Protein AF-A0A839ALG8-F1 (afdb_monomer_lite)

Secondary structure (DSSP, 8-state):
--------TT-EEEETTEEEEEEEEEEEEE--TTSTT--EEEEEEEES-GGGTT-EEEEEGGGEEEEEPPPHHHHHHHHHHHHHTT-HHHHHHHHHHHTT-

Organism: NCBI:txid2759527

Structure (mmCIF, N/CA/C/O backbone):
data_AF-A0A839ALG8-F1
#
_entry.id   AF-A0A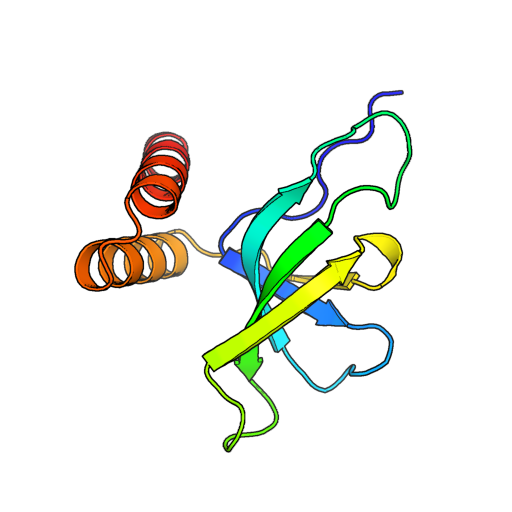839ALG8-F1
#
loop_
_atom_site.group_PDB
_atom_site.id
_atom_site.type_symbol
_atom_site.label_atom_id
_atom_site.label_alt_id
_atom_site.label_comp_id
_atom_site.label_asym_id
_atom_site.label_entity_id
_atom_site.label_seq_id
_atom_site.pdbx_PDB_ins_code
_atom_site.Cartn_x
_atom_site.Cartn_y
_atom_site.Cartn_z
_atom_site.occupancy
_atom_site.B_iso_or_equiv
_atom_site.auth_seq_id
_atom_site.auth_comp_id
_atom_site.auth_asym_id
_atom_site.auth_atom_id
_atom_site.pdbx_PDB_model_num
ATOM 1 N N . MET A 1 1 ? -7.761 24.281 7.167 1.00 37.62 1 MET A N 1
ATOM 2 C CA . MET A 1 1 ? -8.479 23.312 6.312 1.00 37.62 1 MET A CA 1
ATOM 3 C C . MET A 1 1 ? -7.680 22.027 6.380 1.00 37.62 1 MET A C 1
ATOM 5 O O . MET A 1 1 ? -6.535 22.042 5.953 1.00 37.62 1 MET A O 1
ATOM 9 N N . TRP A 1 2 ? -8.200 21.008 7.063 1.00 41.59 2 TRP A N 1
ATOM 10 C CA . TRP A 1 2 ? -7.456 19.781 7.357 1.00 41.59 2 TRP A CA 1
ATOM 11 C C . TRP A 1 2 ? -7.161 19.039 6.056 1.00 41.59 2 TRP A C 1
ATOM 13 O O . TRP A 1 2 ? -8.041 18.908 5.203 1.00 41.59 2 TRP A O 1
ATOM 23 N N . ILE A 1 3 ? -5.913 18.619 5.880 1.00 51.28 3 ILE A N 1
ATOM 24 C CA . ILE A 1 3 ? -5.500 17.865 4.704 1.00 51.28 3 ILE A CA 1
ATOM 25 C C . ILE A 1 3 ? -5.862 16.413 4.974 1.00 51.28 3 ILE A C 1
ATOM 27 O O . ILE A 1 3 ? -5.278 15.751 5.826 1.00 51.28 3 ILE A O 1
ATOM 31 N N . TYR A 1 4 ? -6.896 15.961 4.277 1.00 65.50 4 TYR A N 1
ATOM 32 C CA . TYR A 1 4 ? -7.331 14.578 4.297 1.00 65.50 4 TYR A CA 1
ATOM 33 C C . TYR A 1 4 ? -6.283 13.712 3.602 1.00 65.50 4 TYR A C 1
ATOM 35 O O . TYR A 1 4 ? -5.839 14.043 2.502 1.00 65.50 4 TYR A O 1
ATOM 43 N N . ASN A 1 5 ? -5.931 12.599 4.244 1.00 76.44 5 ASN A N 1
ATOM 44 C CA . ASN A 1 5 ? -5.227 11.493 3.610 1.00 76.44 5 ASN A CA 1
ATOM 45 C C . ASN A 1 5 ? -5.911 11.155 2.271 1.00 76.44 5 ASN A C 1
ATOM 47 O O . ASN A 1 5 ? -7.101 10.830 2.252 1.00 76.44 5 ASN A O 1
ATOM 51 N N . LYS A 1 6 ? -5.190 11.293 1.154 1.00 85.62 6 LYS A N 1
ATOM 52 C CA . LYS A 1 6 ? -5.792 11.220 -0.186 1.00 85.62 6 LYS A CA 1
ATOM 53 C C . LYS A 1 6 ? -6.015 9.781 -0.659 1.00 85.62 6 LYS A C 1
ATOM 55 O O . LYS A 1 6 ? -6.981 9.523 -1.388 1.00 85.62 6 LYS A O 1
ATOM 60 N N . TYR A 1 7 ? -5.140 8.862 -0.254 1.00 90.75 7 TYR A N 1
ATOM 61 C CA . TYR A 1 7 ? -5.162 7.468 -0.694 1.00 90.75 7 TYR A CA 1
ATOM 62 C C . TYR A 1 7 ? -5.338 6.517 0.492 1.00 90.75 7 TYR A C 1
ATOM 64 O O . TYR A 1 7 ? -4.864 6.760 1.600 1.00 90.75 7 TYR A O 1
ATOM 72 N N . THR A 1 8 ? -6.058 5.431 0.262 1.00 91.06 8 THR A N 1
ATOM 73 C CA . THR A 1 8 ? -6.368 4.402 1.260 1.00 91.06 8 THR A CA 1
ATOM 74 C C . THR A 1 8 ? -5.672 3.095 0.913 1.00 91.06 8 THR A C 1
ATOM 76 O O . THR A 1 8 ? -5.245 2.912 -0.225 1.00 91.06 8 THR A O 1
ATOM 79 N N . LEU A 1 9 ? -5.548 2.188 1.888 1.00 93.38 9 LEU A N 1
ATOM 80 C CA . LEU A 1 9 ? -5.037 0.839 1.629 1.00 93.38 9 LEU A CA 1
ATOM 81 C C . LEU A 1 9 ? -5.809 0.205 0.465 1.00 93.38 9 LEU A C 1
ATOM 83 O O . LEU A 1 9 ? -7.012 0.423 0.332 1.00 93.38 9 LEU A O 1
ATOM 87 N N . GLY A 1 10 ? -5.108 -0.525 -0.396 1.00 94.88 10 GLY A N 1
ATOM 88 C CA . GLY A 1 10 ? -5.680 -1.164 -1.578 1.00 94.88 10 GLY A CA 1
ATOM 89 C C . GLY A 1 10 ? -5.954 -0.243 -2.771 1.00 94.88 10 GLY A C 1
ATOM 90 O O . GLY A 1 10 ? -6.232 -0.769 -3.848 1.00 94.88 10 GLY A O 1
ATOM 91 N N . ASP A 1 11 ? -5.859 1.087 -2.632 1.00 96.19 11 ASP A N 1
ATOM 92 C CA . ASP A 1 11 ? -5.988 2.004 -3.771 1.00 96.19 11 ASP A CA 1
ATOM 93 C C . ASP A 1 11 ? -4.924 1.717 -4.829 1.00 96.19 11 ASP A C 1
ATOM 95 O O . ASP A 1 11 ? -3.760 1.488 -4.499 1.00 96.19 11 ASP A O 1
ATOM 99 N N . ILE A 1 12 ? -5.324 1.798 -6.099 1.00 96.50 12 ILE A N 1
ATOM 100 C CA . ILE A 1 12 ? -4.413 1.683 -7.234 1.00 96.50 12 ILE A CA 1
ATOM 101 C C . ILE A 1 12 ? -4.027 3.083 -7.698 1.00 96.50 12 ILE A C 1
ATOM 103 O O . ILE A 1 12 ? -4.884 3.919 -8.018 1.00 96.50 12 ILE A O 1
ATOM 107 N N . ILE A 1 13 ? -2.727 3.343 -7.716 1.00 96.12 13 ILE A N 1
ATOM 108 C CA . ILE A 1 13 ? -2.127 4.642 -7.990 1.00 96.12 13 ILE A CA 1
ATOM 109 C C . ILE A 1 13 ? -0.986 4.509 -9.002 1.00 96.12 13 ILE A C 1
ATOM 111 O O . ILE A 1 13 ? -0.334 3.475 -9.081 1.00 96.12 13 ILE A O 1
ATOM 115 N N . THR A 1 14 ? -0.694 5.593 -9.714 1.00 96.38 14 THR A N 1
ATOM 116 C CA . THR A 1 14 ? 0.492 5.716 -10.573 1.00 96.38 14 THR A CA 1
ATOM 117 C C . THR A 1 14 ? 1.474 6.717 -9.981 1.00 96.38 14 THR A C 1
ATOM 119 O O . THR A 1 14 ? 1.076 7.686 -9.322 1.00 96.38 14 THR A O 1
ATOM 122 N N . HIS A 1 15 ? 2.759 6.531 -10.273 1.00 94.69 15 HIS A N 1
ATOM 123 C CA . HIS A 1 15 ? 3.797 7.515 -9.982 1.00 94.69 15 HIS A CA 1
ATOM 124 C C . HIS A 1 15 ? 4.008 8.460 -11.177 1.00 94.69 15 HIS A C 1
ATOM 126 O O . HIS A 1 15 ? 3.986 8.028 -12.325 1.00 94.69 15 HIS A O 1
ATOM 132 N N . SER A 1 16 ? 4.269 9.747 -10.931 1.00 91.19 16 SER A N 1
ATOM 133 C CA . SER A 1 16 ? 4.391 10.781 -11.978 1.00 91.19 16 SER A CA 1
ATOM 134 C C . SER A 1 16 ? 5.470 10.496 -13.029 1.00 91.19 16 SER A C 1
ATOM 136 O O . SER A 1 16 ? 5.340 10.908 -14.176 1.00 91.19 16 SER A O 1
ATOM 138 N N . ASN A 1 17 ? 6.542 9.810 -12.628 1.00 92.25 17 ASN A N 1
ATOM 139 C CA . ASN A 1 17 ? 7.663 9.458 -13.510 1.00 92.25 17 ASN A CA 1
ATOM 140 C C . ASN A 1 17 ? 7.500 8.081 -14.173 1.00 92.25 17 ASN A C 1
ATOM 142 O O . ASN A 1 17 ? 8.319 7.719 -15.009 1.00 92.25 17 ASN A O 1
ATOM 146 N N . PHE A 1 18 ? 6.490 7.307 -13.771 1.00 89.94 18 PHE A N 1
ATOM 147 C CA . PHE A 1 18 ? 6.268 5.935 -14.220 1.00 89.94 18 PHE A CA 1
ATOM 148 C C . PHE A 1 18 ? 4.774 5.739 -14.474 1.00 89.94 18 PHE A C 1
ATOM 150 O O . PHE A 1 18 ? 4.092 5.082 -13.698 1.00 89.94 18 PHE A O 1
ATOM 157 N N . ILE A 1 19 ? 4.271 6.390 -15.526 1.00 86.88 19 ILE A N 1
ATOM 158 C CA . ILE A 1 19 ? 2.834 6.436 -15.839 1.00 86.88 19 ILE A CA 1
ATOM 159 C C . ILE A 1 19 ? 2.262 5.102 -16.332 1.00 86.88 19 ILE A C 1
ATOM 161 O O . ILE A 1 19 ? 1.053 4.916 -16.284 1.00 86.88 19 ILE A O 1
ATOM 165 N N . ASP A 1 20 ? 3.127 4.199 -16.794 1.00 91.31 20 ASP A N 1
ATOM 166 C CA . ASP A 1 20 ? 2.754 2.871 -17.291 1.00 91.31 20 ASP A CA 1
ATOM 167 C C . ASP A 1 20 ? 2.814 1.798 -16.185 1.00 91.31 20 ASP A C 1
ATOM 169 O O . ASP A 1 20 ? 2.750 0.607 -16.483 1.00 91.31 20 ASP A O 1
ATOM 173 N N . LEU A 1 21 ? 3.016 2.210 -14.924 1.00 94.94 21 LEU A N 1
ATOM 174 C CA . LEU A 1 21 ? 3.126 1.322 -13.769 1.00 94.94 21 LEU A CA 1
ATOM 175 C C . LEU A 1 21 ? 2.017 1.590 -12.759 1.00 94.94 21 LEU A C 1
ATOM 177 O O . LEU A 1 21 ? 1.876 2.711 -12.254 1.00 94.94 21 LEU A O 1
ATOM 181 N N . ASP A 1 22 ? 1.339 0.515 -12.373 1.00 96.19 22 ASP A N 1
ATOM 182 C CA . ASP A 1 22 ? 0.300 0.563 -11.358 1.00 96.19 22 ASP A CA 1
ATOM 183 C C . ASP A 1 22 ? 0.834 0.023 -10.039 1.00 96.19 22 ASP A C 1
ATOM 185 O O . ASP A 1 22 ? 1.384 -1.080 -9.943 1.00 96.19 22 ASP A O 1
ATOM 189 N N . PHE A 1 23 ? 0.617 0.805 -8.991 1.00 96.62 23 PHE A N 1
ATOM 190 C CA . PHE A 1 23 ? 0.998 0.462 -7.637 1.00 96.62 23 PHE A CA 1
ATOM 191 C C . PHE A 1 23 ? -0.237 0.360 -6.758 1.00 96.62 23 PHE A C 1
ATOM 193 O O . PHE A 1 23 ? -1.120 1.214 -6.805 1.00 96.62 23 PHE A O 1
ATOM 200 N N . GLN A 1 24 ? -0.270 -0.648 -5.900 1.00 96.62 24 GLN A N 1
ATOM 201 C CA . GLN A 1 24 ? -1.264 -0.771 -4.849 1.00 96.62 24 GLN A CA 1
ATOM 202 C C . 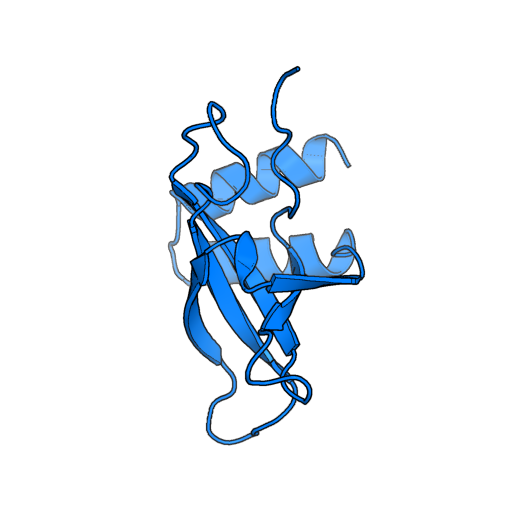GLN A 1 24 ? -0.726 -0.169 -3.551 1.00 96.62 24 GLN A C 1
ATOM 204 O O . GLN A 1 24 ? 0.382 -0.494 -3.128 1.00 96.62 24 GLN A O 1
ATOM 209 N N . VAL A 1 25 ? -1.501 0.698 -2.898 1.00 95.81 25 VAL A N 1
ATOM 210 C CA . VAL A 1 25 ? -1.149 1.235 -1.576 1.00 95.81 25 VAL A CA 1
ATOM 211 C C . VAL A 1 25 ? -1.211 0.115 -0.538 1.00 95.81 25 VAL A C 1
ATOM 213 O O . VAL A 1 25 ? -2.278 -0.429 -0.259 1.00 95.81 25 VAL A O 1
ATOM 216 N N . HIS A 1 26 ? -0.063 -0.192 0.058 1.00 94.56 26 HIS A N 1
ATOM 217 C CA . HIS A 1 26 ? 0.117 -1.253 1.049 1.00 94.56 26 HIS A CA 1
ATOM 218 C C . HIS A 1 26 ? 0.131 -0.728 2.481 1.00 94.56 26 HIS A C 1
ATOM 220 O O . HIS A 1 26 ? -0.410 -1.368 3.371 1.00 94.56 26 HIS A O 1
ATOM 226 N N . ASP A 1 27 ? 0.722 0.446 2.723 1.00 91.75 27 ASP A N 1
ATOM 227 C CA . ASP A 1 27 ? 0.676 1.098 4.037 1.00 91.75 27 ASP A CA 1
ATOM 228 C C . ASP A 1 27 ? 0.843 2.623 3.948 1.00 91.75 27 ASP A C 1
ATOM 230 O O . ASP A 1 27 ? 1.308 3.172 2.945 1.00 91.75 27 ASP A O 1
ATOM 234 N N . ILE A 1 28 ? 0.500 3.316 5.032 1.00 89.56 28 ILE A N 1
ATOM 235 C CA . ILE A 1 28 ? 0.682 4.756 5.215 1.00 89.56 28 ILE A CA 1
ATOM 236 C C . ILE A 1 28 ? 1.669 4.963 6.364 1.00 89.56 28 ILE A C 1
ATOM 238 O O . ILE A 1 28 ? 1.335 4.793 7.534 1.00 89.56 28 ILE A O 1
ATOM 242 N N . LEU A 1 29 ? 2.905 5.329 6.021 1.00 85.25 29 LEU A N 1
ATOM 243 C CA . LEU A 1 29 ? 4.036 5.333 6.955 1.00 85.25 29 LEU A CA 1
ATOM 244 C C . LEU A 1 29 ? 4.172 6.634 7.750 1.00 85.25 29 LEU A C 1
ATOM 246 O O . LEU A 1 29 ? 4.729 6.635 8.845 1.00 85.25 29 LEU A O 1
ATOM 250 N N . LYS A 1 30 ? 3.716 7.761 7.194 1.00 79.75 30 LYS A N 1
ATOM 251 C CA . LYS A 1 30 ? 3.779 9.067 7.860 1.00 79.75 30 LYS A CA 1
ATOM 252 C C . LYS A 1 30 ? 2.476 9.830 7.664 1.00 79.75 30 LYS A C 1
ATOM 254 O O . LYS A 1 30 ? 2.026 9.997 6.536 1.00 79.75 30 LYS A O 1
ATOM 259 N N . THR A 1 31 ? 1.909 10.314 8.766 1.00 68.19 31 THR A N 1
ATOM 260 C CA . THR A 1 31 ? 0.617 11.009 8.823 1.00 68.19 31 THR A CA 1
ATOM 261 C C . THR A 1 31 ? 0.770 12.355 9.536 1.00 68.19 31 THR A C 1
ATOM 263 O O . THR A 1 31 ? 0.205 12.552 10.606 1.00 68.19 31 THR A O 1
ATOM 266 N N . GLU A 1 32 ? 1.580 13.275 9.006 1.00 62.53 32 GLU A N 1
ATOM 267 C CA . GLU A 1 32 ? 1.562 14.669 9.485 1.00 62.53 32 GLU A CA 1
ATOM 268 C C . GLU A 1 32 ? 0.574 15.466 8.614 1.00 62.53 32 GLU A C 1
ATOM 270 O O . GLU A 1 32 ? 0.942 15.866 7.505 1.00 62.53 32 GLU A O 1
ATOM 275 N N . PRO A 1 33 ? -0.674 15.689 9.073 1.00 58.72 33 PRO A N 1
ATOM 276 C CA . PRO A 1 33 ? -1.769 16.243 8.269 1.00 58.72 33 PRO A CA 1
ATOM 277 C C . PRO A 1 33 ? -1.666 17.766 8.058 1.00 58.72 33 PRO A C 1
ATOM 279 O O . PRO A 1 33 ? -2.608 18.397 7.576 1.00 58.72 33 PRO A O 1
ATOM 282 N N . ASP A 1 34 ? -0.537 18.378 8.415 1.00 56.38 34 ASP A N 1
ATOM 283 C CA . ASP A 1 34 ? -0.423 19.834 8.513 1.00 56.38 34 ASP A CA 1
ATOM 284 C C . ASP A 1 34 ? -0.112 20.492 7.157 1.00 56.38 34 ASP A C 1
ATOM 286 O O . ASP A 1 34 ? -0.363 21.682 6.973 1.00 56.38 34 ASP A O 1
ATOM 290 N N . THR A 1 35 ? 0.403 19.731 6.177 1.00 59.88 35 THR A N 1
ATOM 291 C CA . THR A 1 35 ? 0.613 20.199 4.787 1.00 59.88 35 THR A CA 1
ATOM 292 C C . THR A 1 35 ? 0.387 19.086 3.747 1.00 59.88 35 THR A C 1
ATOM 294 O O . THR A 1 35 ? 0.820 17.948 3.927 1.00 59.88 35 THR A O 1
ATOM 297 N N . LYS A 1 36 ? -0.288 19.418 2.633 1.00 59.62 36 LYS A N 1
ATOM 298 C CA . LYS A 1 36 ? -0.473 18.537 1.460 1.00 59.62 36 LYS A CA 1
ATOM 299 C C . LYS A 1 36 ? 0.894 18.072 0.949 1.00 59.62 36 LYS A C 1
ATOM 301 O O . LYS A 1 36 ? 1.786 18.904 0.801 1.00 59.62 36 LYS A O 1
ATOM 306 N N . GLY A 1 37 ? 1.065 16.774 0.683 1.00 62.59 37 GLY A N 1
ATOM 307 C CA . GLY A 1 37 ? 2.361 16.217 0.262 1.00 62.59 37 GLY A CA 1
ATOM 308 C C . GLY A 1 37 ? 3.214 15.558 1.358 1.00 62.59 37 GLY A C 1
ATOM 309 O O . GLY A 1 37 ? 4.235 14.960 1.027 1.00 62.59 37 GLY A O 1
ATOM 310 N N . ARG A 1 38 ? 2.829 15.619 2.644 1.00 73.94 38 ARG A N 1
ATOM 311 C CA . ARG A 1 38 ? 3.599 14.987 3.740 1.00 73.94 38 ARG A CA 1
ATOM 312 C C . ARG A 1 38 ? 3.280 13.517 4.014 1.00 73.94 38 ARG A C 1
ATOM 314 O O . ARG A 1 38 ? 3.998 12.898 4.801 1.00 73.94 38 ARG A O 1
ATOM 321 N N . TYR A 1 39 ? 2.266 12.949 3.366 1.00 86.44 39 TYR A N 1
ATOM 322 C CA . TYR A 1 39 ? 2.005 11.515 3.461 1.00 86.44 39 TYR A CA 1
ATOM 323 C C . TYR A 1 39 ? 3.045 10.731 2.662 1.00 86.44 39 TYR A C 1
ATOM 325 O O . TYR A 1 39 ? 3.330 11.056 1.505 1.00 86.44 39 TYR A O 1
ATOM 333 N N . LEU A 1 40 ? 3.614 9.710 3.304 1.00 90.56 40 LEU A N 1
ATOM 334 C CA . LEU A 1 40 ? 4.494 8.735 2.673 1.00 90.56 40 LEU A CA 1
ATOM 335 C C . LEU A 1 40 ? 3.749 7.406 2.583 1.00 90.56 40 LEU A C 1
ATOM 337 O O . LEU A 1 40 ? 3.429 6.810 3.613 1.00 90.56 40 LEU A O 1
ATOM 341 N N . TYR A 1 41 ? 3.497 6.958 1.359 1.00 92.88 41 TYR A N 1
ATOM 342 C CA . TYR A 1 41 ? 2.796 5.712 1.086 1.00 92.88 41 TYR A CA 1
ATOM 343 C C . TYR A 1 41 ? 3.802 4.626 0.745 1.00 92.88 41 TYR A C 1
ATOM 345 O O . TYR A 1 41 ? 4.694 4.823 -0.083 1.00 92.88 41 TYR A O 1
ATOM 353 N N . HIS A 1 42 ? 3.647 3.483 1.392 1.00 94.50 42 HIS A N 1
ATOM 354 C CA . HIS A 1 42 ? 4.277 2.241 0.996 1.00 94.50 42 HIS A CA 1
ATOM 355 C C . HIS A 1 42 ? 3.382 1.581 -0.051 1.00 94.50 42 HIS A C 1
ATOM 357 O O . HIS A 1 42 ? 2.199 1.378 0.206 1.00 94.50 42 HIS A O 1
ATOM 363 N N . CYS A 1 43 ? 3.924 1.297 -1.230 1.00 95.12 43 CYS A N 1
ATOM 364 C CA . CYS A 1 43 ? 3.173 0.785 -2.367 1.00 95.12 43 CYS A CA 1
ATOM 365 C C . CYS A 1 43 ? 3.854 -0.458 -2.943 1.00 95.12 43 CYS A C 1
ATOM 367 O O . CYS A 1 43 ? 5.078 -0.558 -2.906 1.00 95.12 43 CYS A O 1
ATOM 369 N N . VAL A 1 44 ? 3.070 -1.370 -3.506 1.00 95.69 44 VAL A N 1
ATOM 370 C CA . VAL A 1 44 ? 3.541 -2.599 -4.15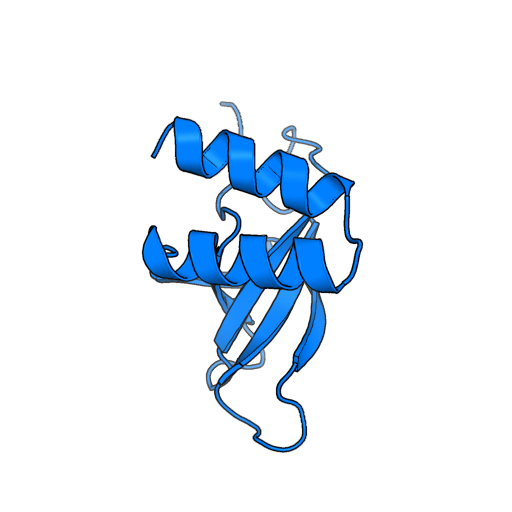5 1.00 95.69 44 VAL A CA 1
ATOM 371 C C . VAL A 1 44 ? 3.227 -2.519 -5.644 1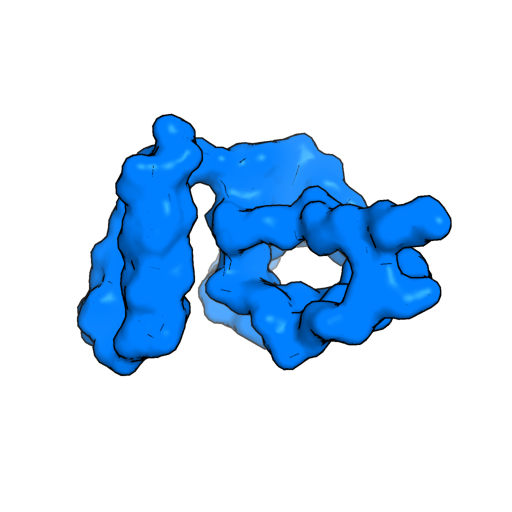.00 95.69 44 VAL A C 1
ATOM 373 O O . VAL A 1 44 ? 2.115 -2.137 -6.003 1.00 95.69 44 VAL A O 1
ATOM 376 N N . LEU A 1 45 ? 4.185 -2.848 -6.514 1.00 96.25 45 LEU A N 1
ATOM 377 C CA . LEU A 1 45 ? 3.946 -2.893 -7.961 1.00 96.25 45 LEU A CA 1
ATOM 378 C C . LEU A 1 45 ? 3.025 -4.068 -8.310 1.00 96.25 45 LEU A C 1
ATOM 380 O O . LEU A 1 45 ? 3.342 -5.216 -7.988 1.00 96.25 45 LEU A O 1
ATOM 384 N N . VAL A 1 46 ? 1.910 -3.783 -8.983 1.00 94.88 46 VAL A N 1
ATOM 385 C CA . VAL A 1 46 ? 0.887 -4.785 -9.330 1.00 94.88 46 VAL A CA 1
ATOM 386 C C . VAL A 1 46 ? 0.639 -4.926 -10.830 1.00 94.88 46 VAL A C 1
ATOM 388 O O . VAL A 1 46 ? 0.094 -5.950 -11.234 1.00 94.88 46 VAL A O 1
ATOM 391 N N . ASP A 1 47 ? 1.064 -3.960 -11.651 1.00 93.75 47 ASP A N 1
ATOM 392 C CA . ASP A 1 47 ? 1.012 -4.061 -13.116 1.00 93.75 47 ASP A CA 1
ATOM 393 C C . ASP A 1 47 ? 2.159 -3.287 -13.791 1.00 93.75 47 ASP A C 1
ATOM 395 O O . ASP A 1 47 ? 2.764 -2.393 -13.191 1.00 93.75 47 ASP A O 1
ATOM 399 N N . GLY A 1 48 ? 2.462 -3.638 -15.043 1.00 89.50 48 GLY A N 1
ATOM 400 C CA . GLY A 1 48 ? 3.512 -3.027 -15.858 1.00 89.50 48 GLY A CA 1
ATOM 401 C C . GLY A 1 48 ? 4.673 -3.983 -16.142 1.00 89.50 48 GLY A C 1
ATOM 402 O O . GLY A 1 48 ? 4.580 -4.801 -17.053 1.00 89.50 48 GLY A O 1
ATOM 403 N N . TYR A 1 49 ? 5.779 -3.876 -15.391 1.00 86.88 49 TYR A N 1
ATOM 404 C CA . TYR A 1 49 ? 6.987 -4.703 -15.577 1.00 86.88 49 TYR A CA 1
ATOM 405 C C . TYR A 1 49 ? 6.865 -6.071 -14.877 1.00 86.88 49 TYR A C 1
ATOM 407 O O . TYR A 1 49 ? 6.978 -6.121 -13.647 1.00 86.88 49 TYR A O 1
ATOM 415 N N . PRO A 1 50 ? 6.684 -7.191 -15.610 1.00 86.62 50 PRO A N 1
ATOM 416 C CA . PRO A 1 50 ? 6.409 -8.498 -15.007 1.00 86.62 50 PRO A CA 1
ATOM 417 C C . PRO A 1 50 ? 7.513 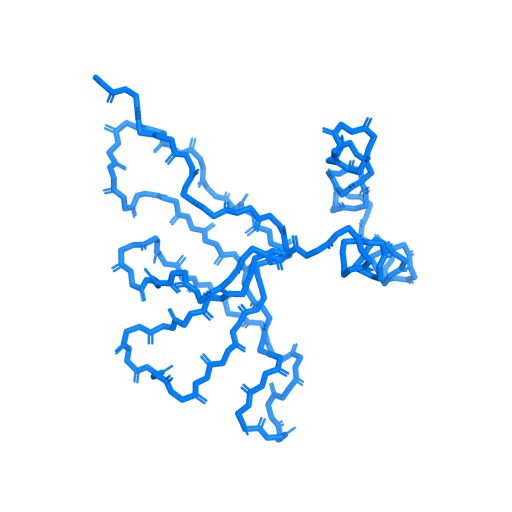-8.989 -14.066 1.00 86.62 50 PRO A C 1
ATOM 419 O O . PRO A 1 50 ? 7.234 -9.642 -13.065 1.00 86.62 50 PRO A O 1
ATOM 422 N N . GLU A 1 51 ? 8.769 -8.659 -14.364 1.00 91.88 51 GLU A N 1
ATOM 423 C CA . GLU A 1 51 ? 9.935 -9.065 -13.582 1.00 91.88 51 GLU A CA 1
ATOM 424 C C . GLU A 1 51 ? 10.069 -8.337 -12.238 1.00 91.88 51 GLU A C 1
ATOM 426 O O . GLU A 1 51 ? 10.846 -8.775 -11.394 1.00 91.88 51 GLU A O 1
ATOM 431 N N . LYS A 1 52 ? 9.311 -7.251 -12.039 1.00 89.12 52 LYS A N 1
ATOM 432 C CA . LYS A 1 52 ? 9.325 -6.424 -10.822 1.00 89.12 52 LYS A CA 1
ATOM 433 C C . LYS A 1 52 ? 8.025 -6.497 -10.027 1.00 89.12 52 LYS A C 1
ATOM 435 O O . LYS A 1 52 ? 7.855 -5.762 -9.054 1.00 89.12 52 LYS A O 1
ATOM 440 N N . LEU A 1 53 ? 7.071 -7.330 -10.447 1.00 93.19 53 LEU A N 1
ATOM 441 C CA . LEU A 1 53 ? 5.799 -7.471 -9.742 1.00 93.19 53 LEU A CA 1
ATOM 442 C C . LEU A 1 53 ? 6.037 -7.901 -8.292 1.00 93.19 53 LEU A C 1
ATOM 444 O O . LEU A 1 53 ? 6.837 -8.792 -8.015 1.00 93.19 53 LEU A O 1
ATOM 448 N N . GLY A 1 54 ? 5.337 -7.248 -7.366 1.00 92.50 54 GLY A N 1
ATOM 449 C CA . GLY A 1 54 ? 5.523 -7.450 -5.931 1.00 92.50 54 GLY A CA 1
ATOM 450 C C . GLY A 1 54 ? 6.655 -6.625 -5.306 1.00 92.50 54 GLY A C 1
ATOM 451 O O . GLY A 1 54 ? 6.774 -6.616 -4.080 1.00 92.50 54 GLY A O 1
ATOM 452 N N . GLU A 1 55 ? 7.467 -5.905 -6.091 1.00 94.94 55 GLU A N 1
ATOM 453 C CA . GLU A 1 55 ? 8.468 -4.990 -5.535 1.00 94.94 55 GLU A CA 1
ATOM 454 C C . GLU A 1 55 ? 7.809 -3.847 -4.746 1.00 94.94 55 GLU A C 1
ATOM 456 O O . GLU A 1 55 ? 6.747 -3.326 -5.103 1.00 94.94 55 GLU A O 1
ATOM 461 N N . GLN A 1 56 ? 8.473 -3.453 -3.659 1.00 95.25 56 GLN A N 1
ATOM 462 C CA . GLN A 1 56 ? 7.994 -2.470 -2.692 1.00 95.25 56 GLN A CA 1
ATOM 463 C C . GLN A 1 56 ? 8.646 -1.103 -2.907 1.00 95.25 56 GLN A C 1
ATOM 465 O O . GLN A 1 56 ? 9.869 -0.979 -2.993 1.00 95.25 56 GLN A O 1
ATOM 470 N N . PHE A 1 57 ? 7.830 -0.052 -2.902 1.00 95.19 57 PHE A N 1
ATOM 471 C CA . PHE A 1 57 ? 8.249 1.326 -3.138 1.00 95.19 57 PHE A CA 1
ATOM 472 C C . PHE A 1 57 ? 7.667 2.278 -2.100 1.00 95.19 57 PHE A C 1
ATOM 474 O O . PHE A 1 57 ? 6.607 2.044 -1.524 1.00 95.19 57 PHE A O 1
ATOM 481 N N . LYS A 1 58 ? 8.357 3.396 -1.865 1.00 94.69 58 LYS A N 1
ATOM 482 C CA . LYS A 1 58 ? 7.887 4.457 -0.970 1.00 94.69 58 LYS A CA 1
ATOM 483 C C . LYS A 1 58 ? 7.778 5.758 -1.741 1.00 94.69 58 LYS A C 1
ATOM 485 O O . LYS A 1 58 ? 8.772 6.226 -2.292 1.00 94.69 58 LYS A O 1
ATOM 490 N N . TYR A 1 59 ? 6.590 6.353 -1.740 1.00 92.94 59 TYR A N 1
ATOM 491 C CA . TYR A 1 59 ? 6.312 7.561 -2.507 1.00 92.94 59 TYR A CA 1
ATOM 492 C C . TYR A 1 59 ? 5.612 8.622 -1.671 1.00 92.94 59 TYR A C 1
ATOM 494 O O . TYR A 1 59 ? 4.719 8.339 -0.870 1.00 92.94 59 TYR A O 1
ATOM 502 N N . HIS A 1 60 ? 6.023 9.871 -1.878 1.00 90.81 60 HIS A N 1
ATOM 503 C CA . HIS A 1 60 ? 5.315 11.021 -1.338 1.00 90.81 60 HIS A CA 1
ATOM 504 C C . HIS A 1 60 ? 4.006 11.238 -2.095 1.00 90.81 60 HIS A C 1
ATOM 506 O O . HIS A 1 60 ? 3.955 11.079 -3.314 1.00 90.81 60 HIS A O 1
ATOM 512 N N . GLU A 1 61 ? 2.965 11.678 -1.385 1.00 89.38 61 GLU A N 1
ATOM 513 C CA . GLU A 1 61 ? 1.642 11.957 -1.962 1.00 89.38 61 GLU A CA 1
ATOM 514 C C . GLU A 1 61 ? 1.690 12.835 -3.221 1.00 89.38 61 GLU A C 1
ATOM 516 O O . GLU A 1 61 ? 0.918 12.627 -4.155 1.00 89.38 61 GLU A O 1
ATOM 521 N N . SER A 1 62 ? 2.597 13.818 -3.247 1.00 88.69 62 SER A N 1
ATOM 522 C CA . SER A 1 62 ? 2.759 14.763 -4.357 1.00 88.69 62 SER A CA 1
ATOM 523 C C . SER A 1 62 ? 3.185 14.106 -5.668 1.00 88.69 62 SER A C 1
ATOM 525 O O . SER A 1 62 ? 2.948 14.679 -6.726 1.00 88.69 62 SER A O 1
ATOM 527 N N . SER A 1 63 ? 3.814 12.932 -5.600 1.00 91.62 63 SER A N 1
ATOM 528 C CA . SER A 1 63 ? 4.313 12.200 -6.766 1.00 91.62 63 SER A CA 1
ATOM 529 C C . SER A 1 63 ? 3.318 11.164 -7.287 1.00 91.62 63 SER A C 1
ATOM 531 O O . SER A 1 63 ? 3.625 10.442 -8.232 1.00 91.62 63 SER A O 1
ATOM 533 N N . LEU A 1 64 ? 2.145 11.063 -6.661 1.00 92.62 64 LEU A N 1
ATOM 534 C CA . LEU A 1 64 ? 1.175 10.003 -6.897 1.00 92.62 64 LEU A CA 1
ATOM 535 C C . LEU A 1 64 ? -0.126 10.555 -7.468 1.00 92.62 64 LEU A C 1
ATOM 537 O O . LEU A 1 64 ? -0.578 11.640 -7.087 1.00 92.62 64 LEU A O 1
ATOM 541 N N . SER A 1 65 ? -0.775 9.765 -8.318 1.00 94.00 65 SER A N 1
ATOM 542 C CA . SER A 1 65 ? -2.123 10.034 -8.824 1.00 94.00 65 SER A CA 1
ATOM 543 C C . SER A 1 65 ? -3.006 8.800 -8.684 1.00 94.00 65 SER A C 1
ATOM 545 O O . SER A 1 65 ? -2.561 7.693 -8.966 1.00 94.00 65 SER A O 1
ATOM 547 N N . LEU A 1 66 ? -4.254 8.994 -8.241 1.00 94.19 66 LEU A N 1
ATOM 548 C CA . LEU A 1 66 ? -5.228 7.906 -8.119 1.00 94.19 66 LEU A CA 1
ATOM 549 C C . LEU A 1 66 ? -5.658 7.438 -9.505 1.00 94.19 66 LEU A C 1
ATOM 551 O O . LEU A 1 66 ? -6.109 8.260 -10.301 1.00 94.19 66 LEU A O 1
ATOM 555 N N . ILE A 1 67 ? -5.591 6.131 -9.734 1.00 94.69 67 ILE A N 1
ATOM 556 C CA . ILE A 1 67 ? -6.204 5.482 -10.892 1.00 94.69 67 ILE A CA 1
ATOM 557 C C . ILE A 1 67 ? -7.607 5.024 -10.501 1.00 94.69 67 ILE A C 1
ATOM 559 O O . ILE A 1 67 ? -8.596 5.439 -11.104 1.00 94.69 67 ILE A O 1
ATOM 563 N N . ARG A 1 68 ? -7.708 4.217 -9.435 1.00 95.06 68 ARG A N 1
ATOM 564 C CA . ARG A 1 68 ? -8.989 3.765 -8.877 1.00 95.06 68 ARG A CA 1
ATOM 565 C C . ARG A 1 68 ? -8.890 3.413 -7.399 1.00 95.06 68 ARG A C 1
ATOM 567 O O . ARG A 1 68 ? -7.819 3.098 -6.886 1.00 95.06 68 ARG A O 1
ATOM 574 N N . LYS A 1 69 ? -10.042 3.423 -6.732 1.00 94.62 69 LYS A N 1
ATOM 575 C CA . LYS A 1 69 ? -10.166 2.936 -5.358 1.00 94.62 69 LYS A CA 1
ATOM 576 C C . LYS A 1 69 ? -10.044 1.415 -5.295 1.00 94.62 69 LYS A C 1
ATOM 578 O O . LYS A 1 69 ? -10.476 0.718 -6.221 1.00 94.62 69 LYS A O 1
ATOM 583 N N . GLY A 1 70 ? -9.448 0.933 -4.208 1.00 92.00 70 GLY A N 1
ATOM 584 C CA . GLY A 1 70 ? -9.421 -0.489 -3.887 1.00 92.00 70 GLY A CA 1
ATOM 585 C C . GLY A 1 70 ? -10.836 -1.006 -3.639 1.00 92.00 70 GLY A C 1
ATOM 586 O O . GLY A 1 70 ? -11.662 -0.330 -3.025 1.00 92.00 70 GLY A O 1
ATOM 587 N N . THR A 1 71 ? -11.139 -2.194 -4.146 1.00 94.88 71 THR A N 1
ATOM 588 C CA . THR A 1 71 ? -12.423 -2.862 -3.904 1.00 94.88 71 THR A CA 1
ATOM 589 C C . THR A 1 71 ? -12.386 -3.664 -2.604 1.00 94.88 71 THR A C 1
ATOM 591 O O . THR A 1 71 ? -11.319 -4.095 -2.168 1.00 94.88 71 THR A O 1
ATOM 594 N N . GLN A 1 72 ? -13.555 -3.943 -2.015 1.00 95.31 72 GLN A N 1
ATOM 595 C CA . GLN A 1 72 ? -13.657 -4.809 -0.831 1.00 95.31 72 GLN A CA 1
ATOM 596 C C . GLN A 1 72 ? -12.943 -6.154 -1.044 1.00 95.31 72 GLN A C 1
ATOM 598 O O . GLN A 1 72 ? -12.166 -6.589 -0.202 1.00 95.31 72 GLN A O 1
ATOM 603 N N . LYS A 1 73 ? -13.131 -6.775 -2.215 1.00 95.44 73 LYS A N 1
ATOM 604 C CA . LYS A 1 73 ? -12.488 -8.048 -2.564 1.00 95.44 73 LYS A CA 1
ATOM 605 C C . LYS A 1 73 ? -10.958 -7.952 -2.570 1.00 95.44 73 LYS A C 1
ATOM 607 O O . LYS A 1 73 ? -10.281 -8.878 -2.137 1.00 95.44 73 LYS A O 1
ATOM 612 N N . GLU A 1 74 ? -10.396 -6.854 -3.065 1.00 94.44 74 GLU A N 1
ATOM 613 C CA . GLU A 1 74 ? -8.942 -6.644 -3.061 1.00 94.44 74 GLU A CA 1
ATOM 614 C C . GLU A 1 74 ? -8.404 -6.419 -1.651 1.00 94.44 74 GLU A C 1
ATOM 616 O O . GLU A 1 74 ? -7.342 -6.939 -1.321 1.00 94.44 74 GLU A O 1
ATOM 621 N N . LEU A 1 75 ? -9.155 -5.712 -0.804 1.00 95.62 75 LEU A N 1
ATOM 622 C CA . LEU A 1 75 ? -8.826 -5.552 0.612 1.00 95.62 75 LEU A CA 1
ATOM 623 C C . LEU A 1 75 ? -8.866 -6.887 1.368 1.00 95.62 75 LEU A C 1
ATOM 625 O O . LEU A 1 75 ? -7.992 -7.145 2.189 1.00 95.62 75 LEU A O 1
ATOM 629 N N . GLU A 1 76 ? -9.831 -7.760 1.070 1.00 96.69 76 GLU A N 1
ATOM 630 C CA . GLU A 1 76 ? -9.900 -9.119 1.628 1.00 96.69 76 GLU A CA 1
ATOM 631 C C . GLU A 1 76 ? -8.705 -9.979 1.187 1.00 96.69 76 GLU A C 1
ATOM 633 O O . GLU A 1 76 ? -8.124 -10.704 1.996 1.00 96.69 76 GLU A O 1
ATOM 638 N N . ILE A 1 77 ? -8.295 -9.882 -0.083 1.00 95.31 77 ILE A N 1
ATOM 639 C CA . ILE A 1 77 ? -7.101 -10.572 -0.598 1.00 95.31 77 ILE A CA 1
ATOM 640 C C . ILE A 1 77 ? -5.834 -10.054 0.095 1.00 95.31 77 ILE A C 1
ATOM 642 O O . ILE A 1 77 ? -5.005 -10.856 0.534 1.00 95.31 77 ILE A O 1
ATOM 646 N N . LEU A 1 78 ? -5.699 -8.733 0.232 1.00 94.81 78 LEU A N 1
ATOM 647 C CA . LEU A 1 78 ? -4.602 -8.097 0.961 1.00 94.81 78 LEU A CA 1
ATOM 648 C C . LEU A 1 78 ? -4.553 -8.562 2.419 1.00 94.81 78 LEU A C 1
ATOM 650 O O . LEU A 1 78 ? -3.481 -8.926 2.892 1.00 94.81 78 LEU A O 1
ATOM 654 N N . LEU A 1 79 ? -5.700 -8.619 3.105 1.00 96.38 79 LEU A N 1
ATOM 655 C CA . LEU A 1 79 ? -5.791 -9.074 4.495 1.00 96.38 79 LEU A CA 1
ATOM 656 C C . LEU A 1 79 ? -5.347 -10.532 4.635 1.00 96.38 79 LEU A C 1
ATOM 658 O O . LEU A 1 79 ? -4.578 -10.875 5.528 1.00 96.38 79 LEU A O 1
ATOM 662 N N . ASN A 1 80 ? -5.817 -11.406 3.748 1.00 96.81 80 ASN A N 1
ATOM 663 C CA . ASN A 1 80 ? -5.414 -12.809 3.779 1.00 96.81 80 ASN A CA 1
ATOM 664 C C . ASN A 1 80 ? -3.908 -12.959 3.535 1.00 96.81 80 ASN A C 1
ATOM 666 O O . ASN A 1 80 ? -3.248 -13.738 4.219 1.00 96.81 80 ASN A O 1
ATOM 670 N N . THR A 1 81 ? -3.357 -12.176 2.607 1.00 94.25 81 THR A N 1
ATOM 671 C CA . THR A 1 81 ? -1.917 -12.166 2.317 1.00 94.25 81 THR A CA 1
ATOM 672 C C . THR A 1 81 ? -1.114 -11.663 3.515 1.00 94.25 81 THR A C 1
ATOM 674 O O . THR A 1 81 ? -0.136 -12.296 3.903 1.00 94.25 81 THR A O 1
ATOM 677 N N . SER A 1 82 ? -1.553 -10.578 4.162 1.00 94.75 82 SER A N 1
ATOM 678 C CA . SER A 1 82 ? -0.876 -10.022 5.335 1.00 94.75 82 SER A CA 1
ATOM 679 C C . SER A 1 82 ? -0.903 -10.982 6.527 1.00 94.75 82 SER A C 1
ATOM 681 O O . SER A 1 82 ? 0.078 -11.066 7.258 1.00 94.75 82 SER A O 1
ATOM 683 N N . ILE A 1 83 ? -1.987 -11.749 6.706 1.00 95.75 83 ILE A N 1
ATOM 684 C CA . ILE A 1 83 ? -2.074 -12.796 7.736 1.00 95.75 83 ILE A CA 1
ATOM 685 C C . ILE A 1 83 ? -1.066 -13.915 7.458 1.00 95.75 83 ILE A C 1
ATOM 687 O O . ILE A 1 83 ? -0.355 -14.327 8.372 1.00 95.75 83 ILE A O 1
ATOM 691 N N . VAL A 1 84 ? -0.989 -14.394 6.212 1.00 96.81 84 VAL A N 1
ATOM 692 C CA . VAL A 1 84 ? -0.041 -15.448 5.806 1.00 96.81 84 VAL A CA 1
ATOM 693 C C . VAL A 1 84 ? 1.408 -14.995 5.992 1.00 96.81 84 VAL A C 1
ATOM 695 O O . VAL A 1 84 ? 2.244 -15.789 6.412 1.00 96.81 84 VAL A O 1
ATOM 698 N N . ASN A 1 85 ? 1.690 -13.720 5.731 1.00 94.06 85 ASN A N 1
ATOM 699 C CA . ASN A 1 85 ? 3.012 -13.120 5.905 1.00 94.06 85 ASN A CA 1
ATOM 700 C C . ASN A 1 85 ? 3.312 -12.685 7.351 1.00 94.06 85 ASN A C 1
ATOM 702 O O . ASN A 1 85 ? 4.356 -12.086 7.597 1.00 94.06 85 ASN A O 1
ATOM 706 N N . GLU A 1 86 ? 2.405 -12.942 8.299 1.00 96.31 86 GLU A N 1
ATOM 707 C CA . GLU A 1 86 ? 2.530 -12.538 9.707 1.00 96.31 86 GLU A CA 1
ATOM 708 C C . GLU A 1 86 ? 2.679 -11.010 9.911 1.00 96.31 86 GLU A C 1
ATOM 710 O O . GLU A 1 86 ? 3.175 -10.530 10.932 1.00 96.31 86 GLU A O 1
ATOM 715 N N . GLU A 1 87 ? 2.179 -10.207 8.966 1.00 94.12 87 GLU A N 1
ATOM 716 C CA . GLU A 1 87 ? 2.155 -8.742 9.016 1.00 94.12 87 GLU A CA 1
ATOM 717 C C . GLU A 1 87 ? 1.011 -8.263 9.930 1.00 94.12 87 GLU A C 1
ATOM 719 O O . GLU A 1 87 ? -0.048 -7.802 9.484 1.00 94.12 87 GLU A O 1
ATOM 724 N N . TYR A 1 88 ? 1.200 -8.415 11.244 1.00 94.19 88 TYR A N 1
ATOM 725 C CA . TYR A 1 88 ? 0.143 -8.223 12.244 1.00 94.19 88 TYR A CA 1
ATOM 726 C C . TYR A 1 88 ? -0.487 -6.822 12.217 1.00 94.19 88 TYR A C 1
ATOM 728 O O . TYR A 1 88 ? -1.712 -6.694 12.202 1.00 94.19 88 TYR A O 1
ATOM 736 N N . GLU A 1 89 ? 0.327 -5.764 12.183 1.00 92.12 89 GLU A N 1
ATOM 737 C CA . GLU A 1 89 ? -0.176 -4.383 12.188 1.00 92.12 89 GLU A CA 1
ATOM 738 C C . GLU A 1 89 ? -1.012 -4.069 10.945 1.00 92.12 89 GLU A C 1
ATOM 740 O O . GLU A 1 89 ? -2.088 -3.475 11.052 1.00 92.12 89 GLU A O 1
ATOM 745 N N . LEU A 1 90 ? -0.551 -4.505 9.769 1.00 92.62 90 LEU A N 1
ATOM 746 C CA . LEU A 1 90 ? -1.291 -4.333 8.523 1.00 92.62 90 LEU A CA 1
ATOM 747 C C . LEU A 1 90 ? -2.610 -5.106 8.557 1.00 92.62 90 LEU A C 1
ATOM 749 O O . LEU A 1 90 ? -3.654 -4.556 8.211 1.00 92.62 90 LEU A O 1
ATOM 753 N N . SER A 1 91 ? -2.574 -6.345 9.045 1.00 95.31 91 SER A N 1
ATOM 754 C CA . SER A 1 91 ? -3.763 -7.187 9.178 1.00 95.31 91 SER A CA 1
ATOM 755 C C . SER A 1 91 ? -4.830 -6.522 10.057 1.00 95.31 91 SER A C 1
ATOM 757 O O . SER A 1 91 ? -6.008 -6.513 9.707 1.00 95.31 91 SER A O 1
ATOM 759 N N . GLN A 1 92 ? -4.429 -5.895 11.170 1.00 95.38 92 GLN A N 1
ATOM 760 C CA . GLN A 1 92 ? -5.346 -5.139 12.032 1.00 95.38 92 GLN A CA 1
ATOM 761 C C . GLN A 1 92 ? -5.935 -3.914 11.318 1.00 95.38 92 GLN A C 1
ATOM 763 O O . GLN A 1 92 ? -7.144 -3.688 11.382 1.00 95.38 92 GLN A O 1
ATOM 768 N N . LYS A 1 93 ? -5.110 -3.135 10.602 1.00 92.75 93 LYS A N 1
ATOM 769 C CA . LYS A 1 93 ? -5.577 -1.971 9.828 1.00 92.75 93 LYS A CA 1
ATOM 770 C C . LYS A 1 93 ? -6.592 -2.381 8.756 1.00 92.75 93 LYS A C 1
ATOM 772 O O . LYS A 1 93 ? -7.657 -1.776 8.674 1.00 92.75 93 LYS A O 1
ATOM 777 N N . LEU A 1 94 ? -6.283 -3.412 7.968 1.00 94.56 94 LEU A N 1
ATOM 778 C CA . LEU A 1 94 ? -7.153 -3.912 6.900 1.00 94.56 94 LEU A CA 1
ATOM 779 C C . LEU A 1 94 ? -8.475 -4.450 7.445 1.00 94.56 94 LEU A C 1
ATOM 781 O O . LEU A 1 94 ? -9.527 -4.145 6.890 1.00 94.56 94 LEU A O 1
ATOM 785 N N . LYS A 1 95 ? -8.436 -5.181 8.564 1.00 95.94 95 LYS A N 1
ATOM 786 C CA . LYS A 1 95 ? -9.647 -5.676 9.221 1.00 95.94 95 LYS A CA 1
ATOM 787 C C . LYS A 1 95 ? -10.557 -4.538 9.689 1.00 95.94 95 LYS A C 1
ATOM 789 O O . LYS A 1 95 ? -11.739 -4.545 9.370 1.00 95.94 95 LYS A O 1
ATOM 794 N N . ASN A 1 96 ? -9.994 -3.516 10.336 1.00 93.69 96 ASN A N 1
ATOM 795 C CA . ASN A 1 96 ? -10.760 -2.339 10.753 1.00 93.69 96 ASN A CA 1
ATOM 796 C C . ASN A 1 96 ? -11.389 -1.595 9.565 1.00 93.69 96 ASN A C 1
ATOM 798 O O . ASN A 1 96 ? -12.495 -1.080 9.692 1.00 93.69 96 ASN A O 1
ATOM 802 N N . ILE A 1 97 ? -10.701 -1.508 8.422 1.00 91.44 97 ILE A N 1
ATOM 803 C CA . ILE A 1 97 ? -11.265 -0.885 7.215 1.00 91.44 97 ILE A CA 1
ATOM 804 C C . ILE A 1 97 ? -12.430 -1.719 6.678 1.00 91.44 97 ILE A C 1
ATOM 806 O O . ILE A 1 97 ? -13.483 -1.159 6.396 1.00 91.44 97 ILE A O 1
ATOM 810 N N . LEU A 1 98 ? -12.255 -3.038 6.560 1.00 93.50 98 LEU A N 1
ATOM 811 C CA . LEU A 1 98 ? -13.282 -3.947 6.044 1.00 93.50 98 LEU A CA 1
ATOM 812 C C . LEU A 1 98 ? -14.546 -3.974 6.911 1.00 93.50 98 LEU A C 1
ATOM 814 O O . LEU A 1 98 ? -15.645 -4.002 6.370 1.00 93.50 98 LEU A O 1
ATOM 818 N N . ASP A 1 99 ? -14.404 -3.894 8.235 1.00 93.56 99 ASP A N 1
ATOM 819 C CA . ASP A 1 99 ? -15.543 -3.838 9.160 1.00 93.56 99 ASP A CA 1
ATOM 820 C C . ASP A 1 99 ? -16.383 -2.546 9.002 1.00 93.56 99 ASP A C 1
ATOM 822 O O . ASP A 1 99 ? -17.520 -2.491 9.470 1.00 93.56 99 ASP A O 1
ATOM 826 N N . ASN A 1 100 ? -15.839 -1.511 8.344 1.00 88.12 100 ASN A N 1
ATOM 827 C CA . ASN A 1 100 ? -16.474 -0.204 8.124 1.00 88.12 100 ASN A CA 1
ATOM 828 C C . ASN A 1 100 ? -16.704 0.134 6.632 1.00 88.12 100 ASN A C 1
ATOM 830 O O . ASN A 1 100 ? -16.929 1.307 6.318 1.00 88.12 100 ASN A O 1
ATOM 834 N N . PHE A 1 101 ? -16.579 -0.843 5.725 1.00 81.31 101 PHE A N 1
ATOM 835 C CA . PHE A 1 101 ? -16.625 -0.631 4.271 1.00 81.31 101 PHE A CA 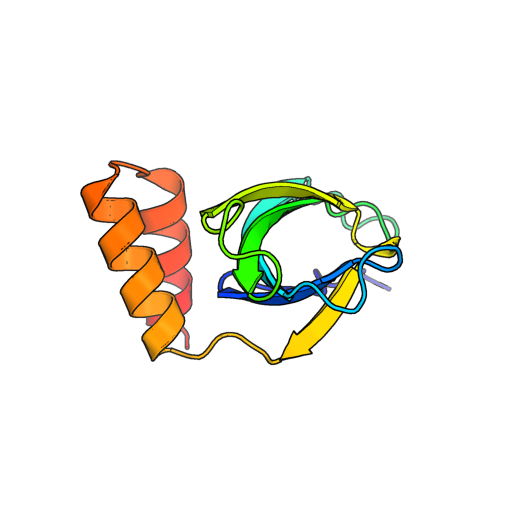1
ATOM 836 C C . PHE A 1 101 ? -18.034 -0.326 3.737 1.00 81.31 101 PHE A C 1
ATOM 838 O O . PHE A 1 101 ? -19.014 -0.927 4.235 1.00 81.31 101 PHE A O 1
#

Radius of gyration: 13.37 Å; chains: 1; bounding box: 27×39×30 Å

pLDDT: mean 88.7, std 12.27, range [37.62, 96.81]

Foldseek 3Di:
DWQDDPADAQFWKDFQVGRQWIWGFQDWDDDPRPDQFGIKTWTATCDDDPVRHRPIDIDTRVRMDTPGHGDLVSLVVSLVVCVVVVVVVSNVVSVVVSVVD

Sequence (101 aa):
MWIYNKYTLGDIITHSNFIDLDFQVHDILKTEPDTKGRYLYHCVLVDGYPEKLGEQFKYHESSLSLIRKGTQKELEILLNTSIVNEEYELSQKLKNILDNF